Protein AF-A0A183PG49-F1 (afdb_monomer)

Nearest PDB structures (foldseek):
  7qh7-assembly1_W  TM=8.411E-01  e=1.933E-04  Homo sapiens
  8qcf-assembly1_H  TM=6.491E-01  e=7.339E-01  Saccharomyces cerevisiae
  6zu5-assembly1_SAA  TM=3.277E-01  e=4.331E+00  Paranosema locustae

Sequence (73 aa):
MEIYPGESVKLDPETWNLVALSNGRFTISTEKLSPFPDSPLYDKVKDGEVIYKPFVHVIGDPIEPIYKLKRIL

Secondary structure (DSSP, 8-state):
---EE-TTEEE-TTT--EEESSSEEEEEEEEE----TTSTTHHHHHTT---EEEEEEEEEPP------PPPP-

Foldseek 3Di:
DDEAEDAQWDQDPVPRDIDGNADADKDKDKDWDDDDPPDPCNVVVVVPNTDIHIYMYGDHDDDDDDDDDDDDD

pLDDT: mean 93.34, std 6.97, range [58.62, 98.31]

Mean predicted aligned error: 5.22 Å

Organism: NCBI:txid31246

Radius of gyration: 18.28 Å; Cα contacts (8 Å, |Δi|>4): 108; chains: 1; bounding box: 59×26×34 Å

Solvent-accessible surface area (backbone atoms only — not comparable to full-atom values): 4767 Å² total; per-residue (Å²): 135,85,72,43,68,35,54,51,32,40,69,39,89,88,78,71,41,80,42,73,73,60,64,57,50,75,50,76,49,77,42,77,67,81,66,55,88,90,40,96,59,21,66,53,44,72,78,65,49,87,50,74,44,44,29,38,28,40,52,60,59,85,80,78,82,83,86,75,91,78,84,85,129

Structure (mmCIF, N/CA/C/O backbone):
data_AF-A0A183PG49-F1
#
_entry.id   AF-A0A183PG49-F1
#
loop_
_atom_site.group_PDB
_atom_site.id
_atom_site.type_symbol
_atom_site.label_atom_id
_atom_site.label_alt_id
_atom_site.label_comp_id
_atom_site.label_asym_id
_atom_site.label_entity_id
_atom_site.label_seq_id
_atom_site.pdbx_PDB_ins_code
_atom_site.Cartn_x
_atom_site.Cartn_y
_atom_site.Cartn_z
_atom_site.occupancy
_atom_site.B_iso_or_equiv
_atom_site.auth_seq_id
_atom_site.auth_comp_id
_atom_site.auth_asym_id
_atom_site.auth_atom_id
_atom_site.pdbx_PDB_model_num
ATOM 1 N N . MET A 1 1 ? -16.304 5.374 -5.219 1.00 58.62 1 MET A N 1
ATOM 2 C CA . MET A 1 1 ? -15.699 4.136 -4.686 1.00 58.62 1 MET A CA 1
ATOM 3 C C . MET A 1 1 ? -14.314 4.513 -4.201 1.00 58.62 1 MET A C 1
ATOM 5 O O . MET A 1 1 ? -13.555 5.037 -5.001 1.00 58.62 1 MET A O 1
ATOM 9 N N . GLU A 1 2 ? -14.030 4.361 -2.909 1.00 84.44 2 GLU A N 1
ATOM 10 C CA . GLU A 1 2 ? -12.703 4.649 -2.343 1.00 84.44 2 GLU A CA 1
ATOM 11 C C . GLU A 1 2 ? -11.801 3.425 -2.545 1.00 84.44 2 GLU A C 1
ATOM 13 O O . GLU A 1 2 ? -12.198 2.318 -2.176 1.00 84.44 2 GLU A O 1
ATOM 18 N N . ILE A 1 3 ? -10.627 3.617 -3.153 1.00 93.56 3 ILE A N 1
ATOM 19 C CA . ILE A 1 3 ? -9.600 2.584 -3.361 1.00 93.56 3 ILE A CA 1
ATOM 20 C C . ILE A 1 3 ? -8.369 2.984 -2.551 1.00 93.56 3 ILE A C 1
ATOM 22 O O . ILE A 1 3 ? -7.973 4.148 -2.571 1.00 93.56 3 ILE A O 1
ATOM 26 N N . TYR A 1 4 ? -7.785 2.029 -1.833 1.00 95.25 4 TYR A N 1
ATOM 27 C CA . TYR A 1 4 ? -6.662 2.267 -0.932 1.00 95.25 4 TYR A CA 1
ATOM 28 C C . TYR A 1 4 ? -5.322 1.928 -1.604 1.00 95.25 4 TYR A C 1
ATOM 30 O O . TYR A 1 4 ? -5.273 1.055 -2.478 1.00 95.25 4 TYR A O 1
ATOM 38 N N . PRO A 1 5 ? -4.224 2.605 -1.220 1.00 96.75 5 PRO A N 1
ATOM 39 C CA . PRO A 1 5 ? -2.892 2.254 -1.695 1.00 96.75 5 PRO A CA 1
ATOM 40 C C . PRO A 1 5 ? -2.469 0.902 -1.110 1.00 96.75 5 PRO A C 1
ATOM 42 O O . PRO A 1 5 ? -2.425 0.734 0.109 1.00 96.75 5 PRO A O 1
ATOM 45 N N . GLY A 1 6 ? -2.175 -0.053 -1.986 1.00 96.88 6 GLY A N 1
ATOM 46 C CA . GLY A 1 6 ? -1.546 -1.324 -1.655 1.00 96.88 6 GLY A CA 1
ATOM 47 C C . GLY A 1 6 ? -0.036 -1.290 -1.895 1.00 96.88 6 GLY A C 1
ATOM 48 O O . GLY A 1 6 ? 0.629 -0.261 -1.773 1.00 96.88 6 GLY A O 1
ATOM 49 N N . GLU A 1 7 ? 0.520 -2.439 -2.257 1.00 97.44 7 GLU A N 1
ATOM 50 C CA . GLU A 1 7 ? 1.950 -2.605 -2.526 1.00 97.44 7 GLU A CA 1
ATOM 51 C C . GLU A 1 7 ? 2.411 -1.775 -3.736 1.00 97.44 7 GLU A C 1
ATOM 53 O O . GLU A 1 7 ? 1.751 -1.735 -4.775 1.00 97.44 7 GLU A O 1
ATOM 58 N N . SER A 1 8 ? 3.569 -1.118 -3.603 1.00 97.75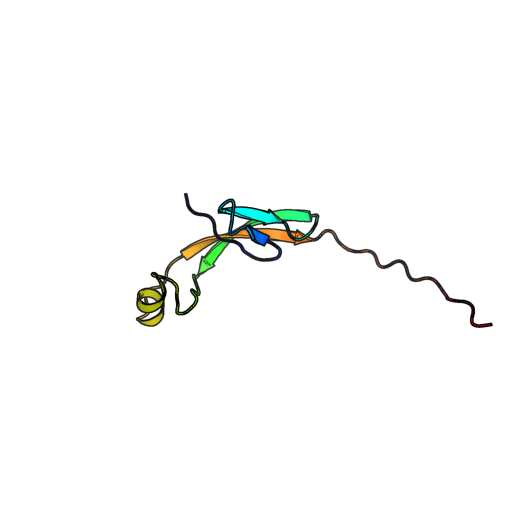 8 SER A N 1
ATOM 59 C CA . SER A 1 8 ? 4.165 -0.261 -4.641 1.00 97.75 8 SER A CA 1
ATOM 60 C C . SER A 1 8 ? 3.255 0.873 -5.140 1.00 97.75 8 SER A C 1
ATOM 62 O O . SER A 1 8 ? 3.426 1.374 -6.253 1.00 97.75 8 SER A O 1
ATOM 64 N N . VAL A 1 9 ? 2.330 1.338 -4.298 1.00 98.00 9 VAL A N 1
ATOM 65 C CA . VAL A 1 9 ? 1.481 2.508 -4.549 1.00 98.00 9 VAL A CA 1
ATOM 66 C C . VAL A 1 9 ? 1.545 3.439 -3.343 1.00 98.00 9 VAL A C 1
ATOM 68 O O . VAL A 1 9 ? 1.532 2.992 -2.199 1.00 98.00 9 VAL A O 1
ATOM 71 N N . LYS A 1 10 ? 1.599 4.750 -3.583 1.00 97.00 10 LYS A N 1
ATOM 72 C CA . LYS A 1 10 ? 1.433 5.769 -2.537 1.00 97.00 10 LYS A CA 1
ATOM 73 C C . LYS A 1 10 ? 0.199 6.621 -2.795 1.00 97.00 10 LYS A C 1
ATOM 75 O O . LYS A 1 10 ? -0.217 6.777 -3.940 1.00 97.00 10 LYS A O 1
ATOM 80 N N . LEU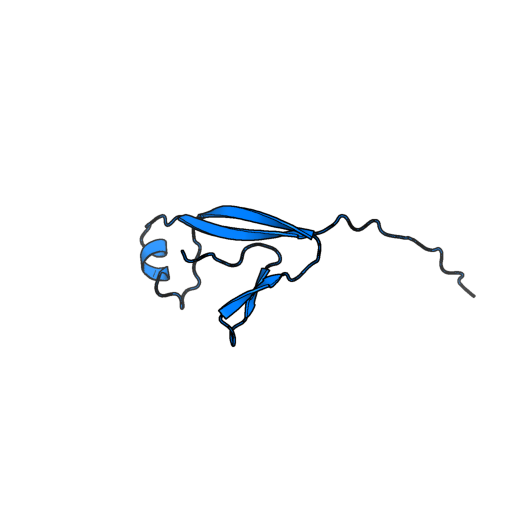 A 1 11 ? -0.331 7.218 -1.734 1.00 95.62 11 LEU A N 1
ATOM 81 C CA . LEU A 1 11 ? -1.264 8.335 -1.831 1.00 95.62 11 LEU A CA 1
ATOM 82 C C . LEU A 1 11 ? -0.461 9.640 -1.842 1.00 95.62 11 LEU A C 1
ATOM 84 O O . LEU A 1 11 ? 0.379 9.858 -0.969 1.00 95.62 11 LEU A O 1
ATOM 88 N N . ASP A 1 12 ? -0.693 10.488 -2.834 1.00 96.25 12 ASP A N 1
ATOM 89 C CA . ASP A 1 12 ? -0.173 11.852 -2.858 1.00 96.25 12 ASP A CA 1
ATOM 90 C C . ASP A 1 12 ? -0.996 12.725 -1.888 1.00 96.25 12 ASP A C 1
ATOM 92 O O . ASP A 1 12 ? -2.203 12.862 -2.094 1.00 96.25 12 ASP A O 1
ATOM 96 N N . PRO A 1 13 ? -0.395 13.305 -0.831 1.00 92.62 13 PRO A N 1
ATOM 97 C CA . PRO A 1 13 ? -1.132 14.084 0.163 1.00 92.62 13 PRO A CA 1
ATOM 98 C C . PR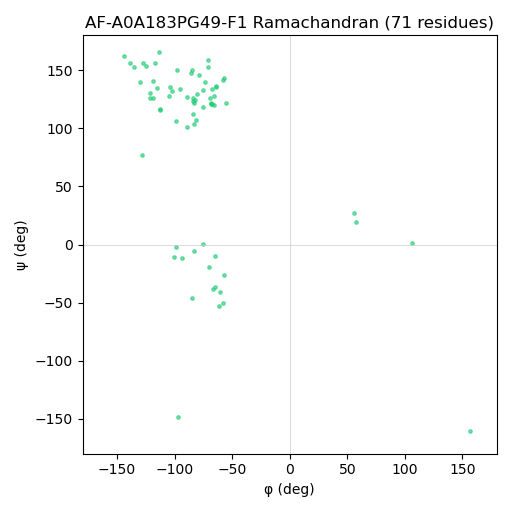O A 1 13 ? -1.652 15.429 -0.366 1.00 92.62 13 PRO A C 1
ATOM 100 O O . PRO A 1 13 ? -2.559 16.001 0.238 1.00 92.62 13 PRO A O 1
ATOM 103 N N . GLU A 1 14 ? -1.099 15.947 -1.467 1.00 96.38 14 GLU A N 1
ATOM 104 C CA . GLU A 1 14 ? -1.534 17.220 -2.052 1.00 96.38 14 GLU A CA 1
ATOM 105 C C . GLU A 1 14 ? -2.727 17.013 -2.982 1.00 96.38 14 GLU A C 1
ATOM 107 O O . GLU A 1 14 ? -3.717 17.743 -2.922 1.00 96.38 14 GLU A O 1
ATOM 112 N N . THR A 1 15 ? -2.640 15.994 -3.840 1.00 95.19 15 THR A N 1
ATOM 113 C CA . THR A 1 15 ? -3.633 15.756 -4.895 1.00 95.19 15 THR A CA 1
ATOM 114 C C . THR A 1 15 ? -4.641 14.664 -4.560 1.00 95.19 15 THR A C 1
ATOM 116 O O . THR A 1 15 ? -5.626 14.512 -5.280 1.00 95.19 15 THR A O 1
ATOM 119 N N . TRP A 1 16 ? -4.407 13.901 -3.487 1.00 91.44 16 TRP A N 1
ATOM 120 C CA . TRP A 1 16 ? -5.176 12.711 -3.109 1.00 91.44 16 TRP A CA 1
ATOM 121 C C . TRP A 1 16 ? -5.211 11.622 -4.193 1.00 91.44 16 TRP A C 1
ATOM 123 O O . TRP A 1 16 ? -6.061 10.731 -4.168 1.00 91.44 16 TRP A O 1
ATOM 133 N N . ASN A 1 17 ? -4.268 11.661 -5.137 1.00 95.69 17 ASN A N 1
ATOM 134 C CA . ASN A 1 17 ? -4.144 10.657 -6.185 1.00 95.69 17 ASN A CA 1
ATOM 135 C C . ASN A 1 17 ? -3.317 9.459 -5.722 1.00 95.69 17 ASN A C 1
ATOM 137 O O . ASN A 1 17 ? -2.349 9.589 -4.971 1.00 95.69 17 ASN A O 1
ATOM 141 N N . LEU A 1 18 ? -3.660 8.284 -6.243 1.00 96.62 18 LEU A N 1
ATOM 142 C CA . LEU A 1 18 ? -2.834 7.090 -6.111 1.00 96.62 18 LEU A CA 1
ATOM 143 C C . LEU A 1 18 ? -1.742 7.120 -7.181 1.00 96.62 18 LEU A C 1
ATOM 145 O O . LEU A 1 18 ? -2.029 7.239 -8.372 1.00 96.62 18 LEU A O 1
ATOM 149 N N . VAL A 1 19 ? -0.488 7.017 -6.751 1.00 97.31 19 VAL A N 1
ATOM 150 C CA . VAL A 1 19 ? 0.693 7.118 -7.612 1.00 97.31 19 VAL A CA 1
ATOM 151 C C . VAL A 1 19 ? 1.506 5.835 -7.499 1.00 97.31 19 VAL A C 1
ATOM 153 O O . VAL A 1 19 ? 1.891 5.427 -6.402 1.00 97.31 19 VAL A O 1
ATOM 156 N N . ALA A 1 20 ? 1.786 5.211 -8.642 1.00 97.69 20 ALA A N 1
ATOM 157 C CA . ALA A 1 20 ? 2.666 4.052 -8.723 1.00 97.69 20 ALA A CA 1
ATOM 158 C C . ALA A 1 20 ? 4.100 4.424 -8.307 1.00 97.69 20 ALA A C 1
ATOM 160 O O . ALA A 1 20 ? 4.635 5.453 -8.723 1.00 97.69 20 ALA A O 1
ATOM 161 N N . LEU A 1 21 ? 4.723 3.578 -7.487 1.00 97.25 21 LEU A N 1
ATOM 1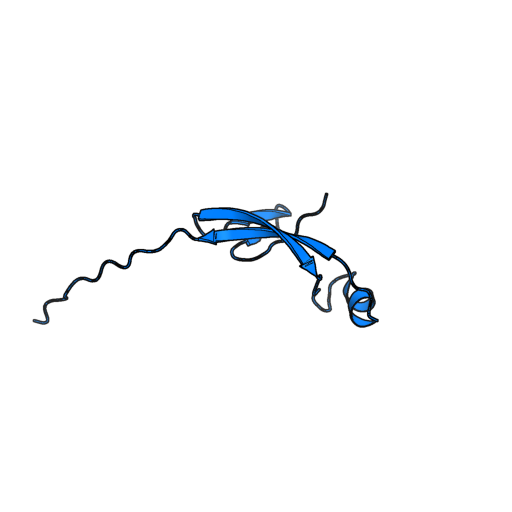62 C CA . LEU A 1 21 ? 6.114 3.727 -7.040 1.00 97.25 21 LEU A CA 1
ATOM 163 C C . LEU A 1 21 ? 7.108 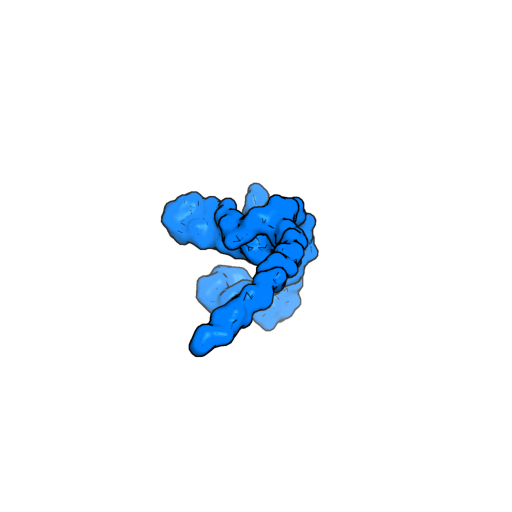2.952 -7.917 1.00 97.25 21 LEU A C 1
ATOM 165 O O . LEU A 1 21 ? 8.316 3.139 -7.785 1.00 97.25 21 LEU A O 1
ATOM 169 N N . SER A 1 22 ? 6.612 2.084 -8.795 1.00 94.69 22 SER A N 1
ATOM 170 C CA . SER A 1 22 ? 7.397 1.261 -9.714 1.00 94.69 22 SER A CA 1
ATOM 171 C C . SER A 1 22 ? 6.671 1.093 -11.051 1.00 94.69 22 SER A C 1
ATOM 173 O O . SER A 1 22 ? 5.466 1.325 -11.155 1.00 94.69 22 SER A O 1
ATOM 175 N N . ASN A 1 23 ? 7.417 0.692 -12.084 1.00 94.19 23 ASN A N 1
ATOM 176 C CA . ASN A 1 23 ? 6.837 0.235 -13.347 1.00 94.19 23 ASN A CA 1
ATOM 177 C C . ASN A 1 23 ? 6.342 -1.204 -13.196 1.00 94.19 23 ASN A C 1
ATOM 179 O O . ASN A 1 23 ? 6.969 -2.002 -12.495 1.00 94.19 23 ASN A O 1
ATOM 183 N N . GLY A 1 24 ? 5.249 -1.533 -13.877 1.00 94.94 24 GLY A N 1
ATOM 184 C CA . GLY A 1 24 ? 4.716 -2.885 -13.899 1.00 94.94 24 GLY A CA 1
ATOM 185 C C . GLY A 1 24 ? 3.231 -2.935 -14.225 1.00 94.94 24 GLY A C 1
ATOM 186 O O . GLY A 1 24 ? 2.653 -1.992 -14.772 1.00 94.94 24 GLY A O 1
ATOM 187 N N . ARG A 1 25 ? 2.597 -4.055 -13.872 1.00 96.38 25 ARG A N 1
ATOM 188 C CA . ARG A 1 25 ? 1.150 -4.251 -14.035 1.00 96.38 25 ARG A CA 1
ATOM 189 C C . ARG A 1 25 ? 0.434 -3.900 -12.743 1.00 96.38 25 ARG A C 1
ATOM 191 O O . ARG A 1 25 ? 0.833 -4.367 -11.680 1.00 96.38 25 ARG A O 1
ATOM 198 N N . PHE A 1 26 ? -0.653 -3.141 -12.835 1.00 96.00 26 PHE A N 1
ATOM 199 C CA . PHE A 1 26 ? -1.501 -2.921 -11.670 1.00 96.00 26 PHE A CA 1
ATOM 200 C C . PHE A 1 26 ? -2.516 -4.056 -11.499 1.00 96.00 26 PHE A C 1
ATOM 202 O O . PHE A 1 26 ? -2.964 -4.668 -12.471 1.00 96.00 26 PHE A O 1
ATOM 209 N N . THR A 1 27 ? -2.890 -4.316 -10.252 1.00 97.62 27 THR A N 1
ATOM 210 C CA . THR A 1 27 ? -3.967 -5.237 -9.880 1.00 97.62 27 THR A CA 1
ATOM 211 C C . THR A 1 27 ? -4.791 -4.639 -8.746 1.00 97.62 27 THR A C 1
ATOM 213 O O . THR A 1 27 ? -4.302 -3.778 -8.011 1.00 97.62 27 THR A O 1
ATOM 216 N N . ILE A 1 28 ? -6.042 -5.079 -8.615 1.00 97.62 28 ILE A N 1
ATOM 217 C CA . ILE A 1 28 ? -6.931 -4.697 -7.518 1.00 97.62 28 ILE A CA 1
ATOM 218 C C . ILE A 1 28 ? -7.305 -5.956 -6.739 1.00 97.62 28 ILE A C 1
ATOM 220 O O . ILE A 1 28 ? -7.805 -6.923 -7.314 1.00 97.62 28 ILE A O 1
ATOM 224 N N . SER A 1 29 ? -7.088 -5.926 -5.432 1.00 97.69 29 SER A N 1
ATOM 225 C CA . SER A 1 29 ? -7.484 -6.967 -4.484 1.00 97.69 29 SER A CA 1
ATOM 226 C C . SER A 1 29 ? -8.554 -6.425 -3.532 1.00 97.69 29 SER A C 1
ATOM 228 O O . SER A 1 29 ? -8.798 -5.221 -3.462 1.00 97.69 29 SER A O 1
ATOM 230 N N . THR A 1 30 ? -9.233 -7.314 -2.806 1.00 97.81 30 THR A N 1
ATOM 231 C CA . THR A 1 30 ? -10.075 -6.940 -1.661 1.00 97.81 30 THR A CA 1
ATOM 232 C C . THR A 1 30 ? -9.428 -7.490 -0.401 1.00 97.81 30 THR A C 1
ATOM 234 O O . THR A 1 30 ? -9.303 -8.704 -0.258 1.00 97.81 30 THR A O 1
ATOM 237 N N . GLU A 1 31 ? -9.018 -6.606 0.506 1.00 97.38 31 GLU A N 1
ATOM 238 C CA . GLU A 1 31 ? -8.196 -6.962 1.668 1.00 97.38 31 GLU A CA 1
ATOM 239 C C . GLU A 1 31 ? -8.813 -6.468 2.971 1.00 97.38 31 GLU A C 1
ATOM 241 O O . GLU A 1 31 ? -9.609 -5.522 2.991 1.00 97.38 31 GLU A O 1
ATOM 246 N N . LYS A 1 32 ? -8.443 -7.131 4.073 1.00 97.00 32 LYS A N 1
ATOM 247 C CA . LYS A 1 32 ? -8.827 -6.708 5.420 1.00 97.00 32 LYS A CA 1
ATOM 248 C C . LYS A 1 32 ? -8.089 -5.416 5.762 1.00 97.00 32 LYS A C 1
ATOM 250 O O . LYS A 1 32 ? -6.863 -5.367 5.723 1.00 97.00 32 LYS A O 1
ATOM 255 N N . LEU A 1 33 ? -8.838 -4.393 6.155 1.00 95.38 33 LEU A N 1
ATOM 256 C CA . LEU A 1 33 ? -8.285 -3.109 6.559 1.00 95.38 33 LEU A CA 1
ATOM 257 C C . LEU A 1 33 ? -7.503 -3.243 7.877 1.00 95.38 33 LEU A C 1
ATOM 259 O O . LEU A 1 33 ? -7.990 -3.831 8.843 1.00 95.38 33 LEU A O 1
ATOM 263 N N . SER A 1 34 ? -6.311 -2.649 7.917 1.00 94.81 34 SER A N 1
ATOM 264 C CA . SER A 1 34 ? -5.473 -2.520 9.114 1.00 94.81 34 SER A CA 1
ATOM 265 C C . SER A 1 34 ? -5.066 -1.051 9.285 1.00 94.81 34 SER A C 1
ATOM 267 O O . SER A 1 34 ? -3.961 -0.671 8.897 1.00 94.81 34 SER A O 1
ATOM 269 N N . PRO A 1 35 ? -5.978 -0.197 9.774 1.00 95.00 35 PRO A N 1
ATOM 270 C CA . PRO A 1 35 ? -5.765 1.245 9.829 1.00 95.00 35 PRO A CA 1
ATOM 271 C C . PRO A 1 35 ? -4.727 1.643 10.891 1.00 95.00 35 PRO A C 1
ATOM 273 O O . PRO A 1 35 ? -4.568 0.964 11.906 1.00 95.00 35 PRO A O 1
ATOM 276 N N . PHE A 1 36 ? -4.052 2.775 10.680 1.00 93.38 36 PHE A N 1
ATOM 277 C CA . PHE A 1 36 ? -3.201 3.402 11.696 1.00 93.38 36 PHE A CA 1
ATOM 278 C C . PHE A 1 36 ? -4.036 4.019 12.836 1.00 93.38 36 PHE A C 1
ATOM 280 O O . PHE A 1 36 ? -5.214 4.310 12.619 1.00 93.38 36 PHE A O 1
ATOM 287 N N . PRO A 1 37 ? -3.454 4.248 14.033 1.00 96.50 37 PRO A N 1
ATOM 288 C CA . PRO A 1 37 ? -4.173 4.785 15.196 1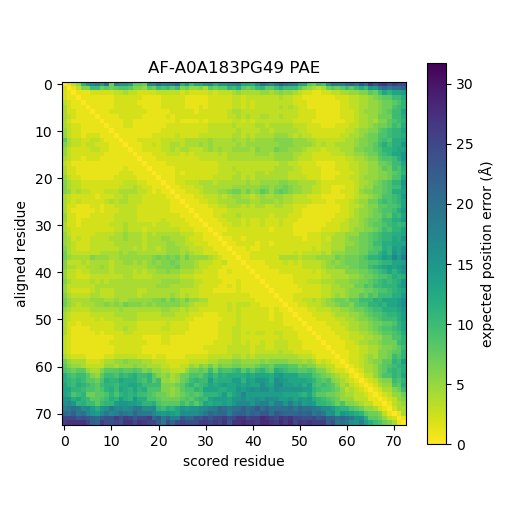.00 96.50 37 PRO A CA 1
ATOM 289 C C . PRO A 1 37 ? -4.866 6.138 15.001 1.00 96.50 37 PRO A C 1
ATOM 291 O O . PRO A 1 37 ? -5.831 6.437 15.693 1.00 96.50 37 PRO A O 1
ATOM 294 N N . ASP A 1 38 ? -4.375 6.961 14.083 1.00 94.75 38 ASP A N 1
ATOM 295 C CA . ASP A 1 38 ? -4.927 8.270 13.723 1.00 94.75 38 ASP A CA 1
ATOM 296 C C . ASP A 1 38 ? -6.082 8.184 12.708 1.00 94.75 38 ASP A C 1
ATOM 298 O O . ASP A 1 38 ? -6.735 9.184 12.406 1.00 94.75 38 ASP A O 1
ATOM 302 N N . SER A 1 39 ? -6.371 6.991 12.185 1.00 92.50 39 SER A N 1
ATOM 303 C CA . SER A 1 39 ? -7.481 6.770 11.268 1.00 92.50 39 SER A CA 1
ATOM 304 C C . SER A 1 39 ? -8.833 6.819 11.993 1.00 92.50 39 SER A C 1
ATOM 306 O O . SER A 1 39 ? -8.998 6.171 13.027 1.00 92.50 39 SER A O 1
ATOM 308 N N . PRO A 1 40 ? -9.876 7.424 11.394 1.00 93.88 40 PRO A N 1
ATOM 309 C CA . PRO A 1 40 ? -11.234 7.395 11.948 1.00 93.88 40 PRO A CA 1
ATOM 310 C C . PRO A 1 40 ? -11.861 5.988 11.987 1.00 93.88 40 PRO A C 1
ATOM 312 O O . PRO A 1 40 ? -12.932 5.803 12.562 1.00 93.88 40 PRO A O 1
ATOM 315 N N . LEU A 1 41 ? -11.235 4.994 11.348 1.00 93.69 41 LEU A N 1
ATOM 316 C CA . LEU A 1 41 ? -11.688 3.601 11.343 1.00 93.69 41 LEU A CA 1
ATOM 317 C C . LEU A 1 41 ? -10.934 2.723 12.350 1.00 93.69 41 LEU A C 1
ATOM 319 O O . LEU A 1 41 ? -11.244 1.537 12.459 1.00 93.69 41 LEU A O 1
ATOM 323 N N . TYR A 1 42 ? -9.955 3.279 13.068 1.00 96.50 42 TYR A N 1
ATOM 324 C CA . TYR A 1 42 ? -9.091 2.515 13.960 1.00 96.50 42 TYR A CA 1
ATOM 325 C C . TYR A 1 42 ? -9.853 1.828 15.087 1.00 96.50 42 TYR A C 1
ATOM 327 O O . TYR A 1 42 ? -9.755 0.609 15.220 1.00 96.50 42 TYR A O 1
ATOM 335 N N . ASP A 1 43 ? -10.654 2.581 15.844 1.00 97.06 43 ASP A N 1
ATOM 336 C CA . ASP A 1 43 ? -11.372 2.043 17.004 1.00 97.06 43 ASP A CA 1
ATOM 337 C C . ASP A 1 43 ? -12.323 0.913 16.603 1.00 97.06 43 ASP A C 1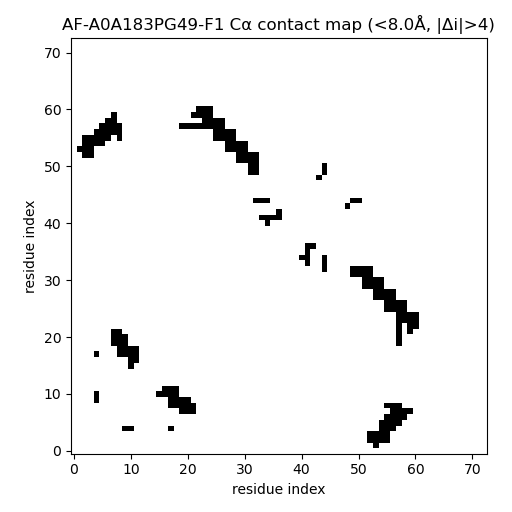
ATOM 339 O O . ASP A 1 43 ? -12.320 -0.143 17.221 1.00 97.06 43 ASP A O 1
ATOM 343 N N . LYS A 1 44 ? -13.030 1.065 15.478 1.00 96.12 44 LYS A N 1
ATOM 344 C CA . LYS A 1 44 ? -13.912 0.021 14.935 1.00 96.12 44 LYS A CA 1
ATOM 345 C C . LYS A 1 44 ? -13.173 -1.286 14.659 1.00 96.12 44 LYS A C 1
ATOM 347 O O . LYS A 1 44 ? -13.601 -2.353 15.093 1.00 96.12 44 LYS A O 1
ATOM 352 N N . VAL A 1 45 ? -12.049 -1.207 13.941 1.00 96.56 45 VAL A N 1
ATOM 353 C CA . VAL A 1 45 ? -11.253 -2.399 13.612 1.00 96.56 45 VAL A CA 1
ATOM 354 C C . VAL A 1 45 ? -10.631 -3.005 14.871 1.00 96.56 45 VAL A C 1
ATOM 356 O O . VAL A 1 45 ? -10.590 -4.228 15.015 1.00 96.56 45 VAL A O 1
ATOM 359 N N . LYS A 1 46 ? -10.180 -2.162 15.805 1.00 96.38 46 LYS A N 1
ATOM 360 C CA . LYS A 1 46 ? -9.609 -2.581 17.088 1.00 96.38 46 LYS A CA 1
ATOM 361 C C . LYS A 1 46 ? -10.633 -3.284 17.985 1.00 96.38 46 LYS A C 1
ATOM 363 O O . LYS A 1 46 ? -10.277 -4.269 18.629 1.00 96.38 46 LYS A O 1
ATOM 368 N N . ASP A 1 47 ? -11.884 -2.836 17.967 1.00 96.88 47 ASP A N 1
ATOM 369 C CA . ASP A 1 47 ? -13.005 -3.429 18.708 1.00 96.88 47 ASP A CA 1
ATOM 370 C C . ASP A 1 47 ? -13.519 -4.738 18.075 1.00 96.88 47 ASP A C 1
ATOM 372 O O . ASP A 1 47 ? -14.427 -5.383 18.600 1.00 96.88 47 ASP A O 1
ATOM 376 N N . GLY A 1 48 ? -12.905 -5.173 16.969 1.00 9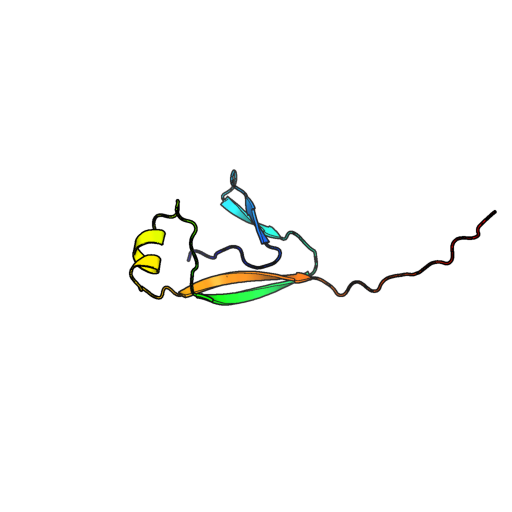6.88 48 GLY A N 1
ATOM 377 C CA . GLY A 1 48 ? -13.142 -6.469 16.337 1.00 96.88 48 GLY A CA 1
ATOM 378 C C . GLY A 1 48 ? -13.946 -6.409 15.040 1.00 96.88 48 GLY A C 1
ATOM 379 O O . GLY A 1 48 ? -14.190 -7.460 14.442 1.00 96.88 48 GLY A O 1
ATOM 380 N N . GLU A 1 49 ? -14.335 -5.221 14.565 1.00 97.44 49 GLU A N 1
ATOM 381 C CA . GLU A 1 49 ? -15.013 -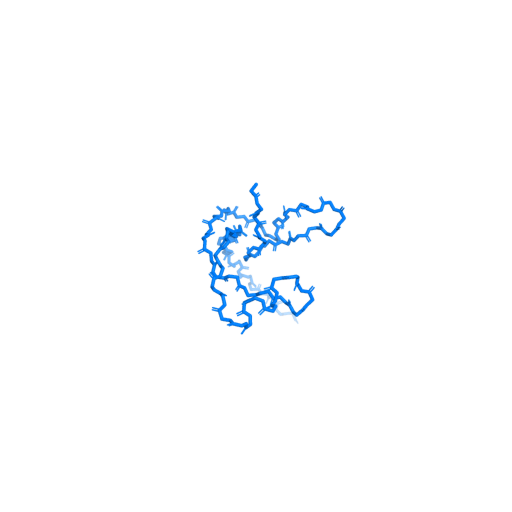5.085 13.275 1.00 97.44 49 GLU A CA 1
ATOM 382 C C . GLU A 1 49 ? -14.065 -5.470 12.127 1.00 97.44 49 GLU A C 1
ATOM 384 O O . GLU A 1 49 ? -12.942 -4.974 12.007 1.00 97.44 49 GLU A O 1
ATOM 389 N N . VAL A 1 50 ? -14.514 -6.370 11.249 1.00 97.25 50 VAL A N 1
ATOM 390 C CA . VAL A 1 50 ? -13.740 -6.783 10.074 1.00 97.25 50 VAL A CA 1
ATOM 391 C C . VAL A 1 50 ? -14.241 -6.022 8.856 1.00 97.25 50 VAL A C 1
ATOM 393 O O . VAL A 1 50 ? -15.302 -6.319 8.313 1.00 97.25 50 VAL A O 1
ATOM 396 N N . ILE A 1 51 ? -13.448 -5.051 8.410 1.00 95.75 51 ILE A N 1
ATOM 397 C CA . ILE A 1 51 ? -13.762 -4.215 7.251 1.00 95.75 51 ILE A CA 1
ATOM 398 C C . ILE A 1 51 ? -12.892 -4.655 6.074 1.00 95.75 51 ILE A C 1
ATOM 400 O O . ILE A 1 51 ? -11.668 -4.699 6.191 1.00 95.75 51 ILE A O 1
ATOM 404 N N . TYR A 1 52 ? -13.519 -4.937 4.931 1.00 96.56 52 TYR A N 1
ATOM 405 C CA . TYR A 1 52 ? -12.826 -5.221 3.675 1.00 96.56 52 TYR A CA 1
ATOM 406 C C . TYR A 1 52 ? -12.891 -4.018 2.736 1.00 96.56 52 TYR A C 1
ATOM 408 O O . TYR A 1 52 ? -13.950 -3.404 2.575 1.00 96.56 52 TYR A O 1
ATOM 416 N N . LYS A 1 53 ? -11.762 -3.679 2.110 1.00 96.12 53 LYS A N 1
ATOM 417 C CA . LYS A 1 53 ? -11.649 -2.564 1.161 1.00 96.12 53 LYS A CA 1
ATOM 418 C C . LYS A 1 53 ? -10.863 -2.980 -0.084 1.00 96.12 53 LYS A C 1
ATOM 420 O O . LYS A 1 53 ? -10.045 -3.895 0.004 1.00 96.12 53 LYS A O 1
ATOM 425 N N . PRO A 1 54 ? -11.114 -2.341 -1.239 1.00 97.31 54 PRO A N 1
ATOM 426 C CA . PRO A 1 54 ? -10.306 -2.559 -2.424 1.00 97.31 54 PRO A CA 1
ATOM 427 C C . PRO A 1 54 ? -8.954 -1.850 -2.290 1.00 97.31 54 PRO A C 1
ATOM 429 O O . PRO A 1 54 ? -8.909 -0.667 -1.939 1.00 97.31 54 PRO A O 1
ATOM 432 N N . PHE A 1 55 ? -7.876 -2.556 -2.615 1.00 97.94 55 PHE A N 1
ATOM 433 C CA . PHE A 1 55 ? -6.519 -2.018 -2.660 1.00 97.94 55 PHE A CA 1
ATOM 434 C C . PHE A 1 55 ? -5.964 -2.141 -4.071 1.00 97.94 55 PHE A C 1
ATOM 436 O O . PHE A 1 55 ? -6.212 -3.132 -4.757 1.00 97.94 55 PHE A O 1
ATOM 443 N N . VAL A 1 56 ? -5.236 -1.120 -4.521 1.00 97.81 56 VAL A N 1
ATOM 444 C CA . VAL A 1 56 ? -4.504 -1.167 -5.790 1.00 97.81 56 VAL A CA 1
ATOM 445 C C . VAL A 1 56 ? -3.026 -1.403 -5.523 1.00 97.81 56 VAL A C 1
ATOM 447 O O . VAL A 1 56 ? -2.418 -0.731 -4.694 1.00 97.81 56 VAL A O 1
ATOM 450 N N . HIS A 1 57 ? -2.453 -2.350 -6.253 1.00 98.25 57 HIS A N 1
ATOM 451 C CA . HIS A 1 57 ? -1.059 -2.762 -6.133 1.00 98.25 57 HIS A CA 1
ATOM 452 C C . HIS A 1 57 ? -0.393 -2.647 -7.495 1.00 98.25 57 HIS A C 1
ATOM 454 O O . HIS A 1 57 ? -1.062 -2.807 -8.520 1.00 98.25 57 HIS A O 1
ATOM 460 N N . VAL A 1 58 ? 0.921 -2.442 -7.514 1.00 98.31 58 VAL A N 1
ATOM 461 C CA . VAL A 1 58 ? 1.730 -2.582 -8.728 1.00 98.31 58 VAL A CA 1
ATOM 462 C C . VAL A 1 58 ? 2.663 -3.771 -8.565 1.00 98.31 58 VAL A C 1
ATOM 464 O O . VAL A 1 58 ? 3.551 -3.773 -7.720 1.00 98.31 58 VAL A O 1
ATOM 467 N N . ILE A 1 59 ? 2.470 -4.784 -9.406 1.00 96.38 59 ILE A N 1
ATOM 468 C CA . ILE A 1 59 ? 3.392 -5.909 -9.530 1.00 96.38 59 ILE A CA 1
ATOM 469 C C . ILE A 1 59 ? 4.525 -5.439 -10.435 1.00 96.38 59 ILE A C 1
ATOM 471 O O . ILE A 1 59 ? 4.318 -5.262 -11.640 1.00 96.38 59 ILE A O 1
ATOM 475 N N . GLY A 1 60 ? 5.688 -5.201 -9.827 1.00 94.12 60 GLY A N 1
ATOM 476 C CA . GLY A 1 60 ? 6.867 -4.695 -10.517 1.00 94.12 60 GLY A CA 1
ATOM 477 C C . GLY A 1 60 ? 7.298 -5.593 -11.675 1.00 94.12 60 GLY A C 1
ATOM 478 O O . GLY A 1 60 ? 7.209 -6.821 -11.583 1.00 94.12 60 GLY A O 1
ATOM 479 N N . ASP A 1 61 ? 7.778 -4.982 -12.756 1.00 91.50 61 ASP A N 1
ATOM 480 C CA . ASP A 1 61 ? 8.375 -5.741 -13.853 1.00 91.50 61 ASP A CA 1
ATOM 481 C C . ASP A 1 61 ? 9.555 -6.585 -13.339 1.00 91.50 61 ASP A C 1
ATOM 483 O O . ASP A 1 61 ? 10.330 -6.113 -12.495 1.00 91.50 61 ASP A O 1
ATOM 487 N N . PRO A 1 62 ? 9.732 -7.825 -13.833 1.00 86.31 62 PRO A N 1
ATOM 488 C CA . PRO A 1 62 ? 10.890 -8.630 -13.481 1.00 86.31 62 PRO A CA 1
ATOM 489 C C . PRO A 1 62 ? 12.177 -7.871 -13.807 1.00 86.31 62 PRO A C 1
ATOM 491 O O . PRO A 1 62 ? 12.423 -7.491 -14.951 1.00 86.31 62 PRO A O 1
ATOM 494 N N . ILE A 1 63 ? 13.015 -7.656 -12.797 1.00 85.50 63 ILE A N 1
ATOM 495 C CA . ILE A 1 63 ? 14.349 -7.103 -13.006 1.00 85.50 63 ILE A CA 1
ATOM 496 C C . ILE A 1 63 ? 15.252 -8.273 -13.375 1.00 85.50 63 ILE A C 1
ATOM 498 O O . ILE A 1 63 ? 15.527 -9.125 -12.534 1.00 85.50 63 ILE A O 1
ATOM 502 N N . GLU A 1 64 ? 15.733 -8.308 -14.615 1.00 86.75 64 GLU A N 1
ATOM 503 C CA . GLU A 1 64 ? 16.833 -9.189 -15.006 1.00 86.75 64 GLU A CA 1
ATOM 504 C C . GLU A 1 64 ? 18.160 -8.507 -14.638 1.00 86.75 64 GLU A C 1
ATOM 506 O O . GLU A 1 64 ? 18.571 -7.547 -15.300 1.00 86.75 64 GLU A O 1
ATOM 511 N N . PRO A 1 65 ? 18.839 -8.930 -13.556 1.00 83.44 65 PRO A N 1
ATOM 512 C CA . PRO A 1 65 ? 20.075 -8.288 -13.149 1.00 83.44 65 PRO A CA 1
ATOM 513 C C . PRO A 1 65 ? 21.171 -8.551 -14.185 1.00 83.44 65 PRO A C 1
ATOM 515 O O . PRO A 1 65 ? 21.567 -9.688 -14.440 1.00 83.44 65 PRO A O 1
ATOM 518 N N . ILE A 1 66 ? 21.718 -7.477 -14.753 1.00 88.00 66 ILE A N 1
ATOM 519 C CA . ILE A 1 66 ? 22.881 -7.560 -15.638 1.00 88.00 66 ILE A CA 1
ATOM 520 C C . ILE A 1 66 ? 24.142 -7.459 -14.782 1.00 88.00 66 ILE A C 1
ATOM 522 O O . ILE A 1 66 ? 24.572 -6.370 -14.394 1.00 88.00 66 ILE A O 1
ATOM 526 N N . TYR A 1 67 ? 24.766 -8.600 -14.510 1.00 87.44 67 TYR A N 1
ATOM 527 C CA . TYR A 1 67 ? 26.061 -8.642 -13.839 1.00 87.44 67 TYR A CA 1
ATOM 528 C C . TYR A 1 67 ? 27.188 -8.367 -14.841 1.00 87.44 67 TYR A C 1
ATOM 530 O O . TYR A 1 67 ? 27.268 -8.992 -15.897 1.00 87.44 67 TYR A O 1
ATOM 538 N N . LYS A 1 68 ? 28.088 -7.435 -14.510 1.00 88.06 68 LYS A N 1
ATOM 539 C CA . LYS A 1 68 ? 29.302 -7.160 -15.293 1.00 88.06 68 LYS A CA 1
ATOM 540 C C . LYS A 1 68 ? 30.532 -7.351 -14.419 1.00 88.06 68 LYS A C 1
ATOM 542 O O . LYS A 1 68 ? 30.613 -6.784 -13.329 1.00 88.06 68 LYS A O 1
ATOM 547 N N . LEU A 1 69 ? 31.505 -8.112 -14.916 1.00 88.75 69 LEU A N 1
ATOM 548 C CA . LEU A 1 69 ? 32.800 -8.260 -14.262 1.00 88.75 69 LEU A CA 1
ATOM 549 C C . LEU A 1 69 ? 33.533 -6.911 -14.275 1.00 88.75 69 LEU A C 1
ATOM 551 O O . LEU A 1 69 ? 33.804 -6.354 -15.339 1.00 88.75 69 LEU A O 1
ATOM 555 N N . LYS A 1 70 ? 33.862 -6.381 -13.093 1.00 83.88 70 LYS A N 1
ATOM 556 C CA . LYS A 1 70 ? 34.741 -5.213 -12.968 1.00 83.88 70 LYS A CA 1
ATOM 557 C C . LYS A 1 70 ? 36.194 -5.686 -13.006 1.00 83.88 70 LYS A C 1
ATOM 559 O O . LYS A 1 70 ? 36.586 -6.512 -12.187 1.00 83.88 70 LYS A O 1
ATOM 564 N N . ARG A 1 71 ? 36.996 -5.160 -13.939 1.00 82.56 71 ARG A N 1
ATOM 565 C CA . ARG A 1 71 ? 38.454 -5.359 -13.929 1.00 82.56 71 ARG A CA 1
ATOM 566 C C . ARG A 1 71 ? 39.035 -4.606 -12.732 1.00 82.56 71 ARG A C 1
ATOM 568 O O . ARG A 1 71 ? 38.859 -3.394 -12.646 1.00 82.56 71 ARG A O 1
ATOM 575 N N . ILE A 1 72 ? 39.709 -5.319 -11.837 1.00 79.19 72 ILE A N 1
ATOM 576 C CA . ILE A 1 72 ? 40.532 -4.716 -10.785 1.00 79.19 72 ILE A CA 1
ATOM 577 C C . ILE A 1 72 ? 41.891 -4.408 -11.428 1.00 79.19 72 ILE A C 1
ATOM 579 O O . ILE A 1 72 ? 42.485 -5.297 -12.039 1.00 79.19 72 ILE A O 1
ATOM 583 N N . LEU A 1 73 ? 42.296 -3.136 -11.391 1.00 63.50 73 LEU A N 1
ATOM 584 C CA . LEU A 1 73 ? 43.610 -2.642 -11.818 1.00 63.50 73 LEU A CA 1
ATOM 585 C C . LEU A 1 73 ? 44.539 -2.544 -10.611 1.00 63.50 73 LEU A C 1
ATOM 587 O O . LEU A 1 73 ? 44.028 -2.144 -9.541 1.00 63.50 73 LEU A O 1
#